Protein AF-A0A2C1YRJ6-F1 (afdb_monomer)

Secondary structure (DSSP, 8-state):
--HHHHHHHHHHT--S-EEEGGGTEEEETTEEEEE----HHHHHHHHHHHHHTT---EEEETTEEEE-HHHHTTTTTTTT-GGGEEEGGGS---

Structure (mmCIF, N/CA/C/O backbone):
data_AF-A0A2C1YRJ6-F1
#
_entry.id   AF-A0A2C1YRJ6-F1
#
loop_
_atom_site.group_PDB
_atom_site.id
_atom_site.type_symbol
_atom_site.label_atom_id
_atom_site.label_alt_id
_atom_site.label_comp_id
_atom_site.label_asym_id
_atom_site.label_entity_id
_atom_site.label_seq_id
_atom_site.pdbx_PDB_ins_code
_atom_site.Cartn_x
_atom_site.Cartn_y
_atom_site.Cartn_z
_atom_site.occupancy
_atom_site.B_iso_or_equiv
_atom_site.auth_seq_id
_atom_site.auth_comp_id
_atom_site.auth_asym_id
_atom_site.auth_atom_id
_atom_site.pdbx_PDB_model_num
ATOM 1 N N . MET A 1 1 ? -0.072 4.990 4.929 1.00 66.12 1 MET A N 1
ATOM 2 C CA . MET A 1 1 ? -0.873 6.168 4.530 1.00 66.12 1 MET A CA 1
ATOM 3 C C . MET A 1 1 ? -2.304 6.148 5.113 1.00 66.12 1 MET A C 1
ATOM 5 O O . MET A 1 1 ? -3.233 6.515 4.404 1.00 66.12 1 ME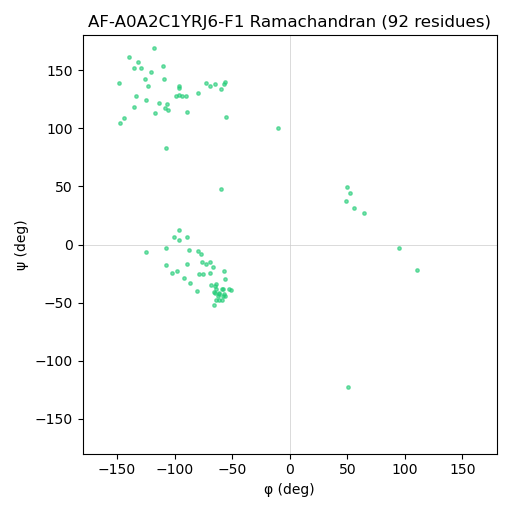T A O 1
ATOM 9 N N . PRO A 1 2 ? -2.540 5.843 6.408 1.00 66.38 2 PRO A N 1
ATOM 10 C CA . PRO A 1 2 ? -3.709 6.379 7.122 1.00 66.38 2 PRO A CA 1
ATOM 11 C C . PRO A 1 2 ? -3.499 7.835 7.573 1.00 66.38 2 PRO A C 1
ATOM 13 O O . PRO A 1 2 ? -4.463 8.586 7.672 1.00 66.38 2 PRO A O 1
ATOM 16 N N . LYS A 1 3 ? -2.247 8.286 7.766 1.00 71.44 3 LYS A N 1
ATOM 17 C CA . LYS A 1 3 ? -1.921 9.628 8.301 1.00 71.44 3 LYS A CA 1
ATOM 18 C C . LYS A 1 3 ? -2.617 10.795 7.595 1.00 71.44 3 LYS A C 1
ATOM 20 O O . LYS A 1 3 ? -3.063 11.719 8.265 1.00 71.44 3 LYS A O 1
ATOM 25 N N . GLY A 1 4 ? -2.742 10.739 6.267 1.00 76.31 4 GLY A N 1
ATOM 26 C CA . GLY A 1 4 ? -3.424 11.781 5.495 1.00 76.31 4 GLY A CA 1
ATOM 27 C C . GLY A 1 4 ? -4.938 11.838 5.720 1.00 76.31 4 GLY A C 1
ATOM 28 O O . GLY A 1 4 ? -5.524 12.891 5.535 1.00 76.31 4 GLY A O 1
ATOM 29 N N . MET A 1 5 ? -5.574 10.740 6.137 1.00 84.25 5 MET A N 1
ATOM 30 C CA . MET A 1 5 ? -7.025 10.664 6.360 1.00 84.25 5 MET A CA 1
ATOM 31 C C . MET A 1 5 ? -7.415 10.850 7.831 1.00 84.25 5 MET A C 1
ATOM 33 O O . MET A 1 5 ? -8.532 11.276 8.111 1.00 84.25 5 MET A O 1
ATOM 37 N N . LEU A 1 6 ? -6.496 10.596 8.772 1.00 86.38 6 LEU A N 1
ATOM 38 C CA . LEU A 1 6 ? -6.756 10.747 10.210 1.00 86.38 6 LEU A CA 1
ATOM 39 C C . LEU A 1 6 ? -7.169 12.175 10.591 1.00 86.38 6 LEU A C 1
ATOM 41 O O . LEU A 1 6 ? -8.056 12.354 11.422 1.00 86.38 6 LEU A O 1
ATOM 45 N N . PHE A 1 7 ? -6.559 13.197 9.9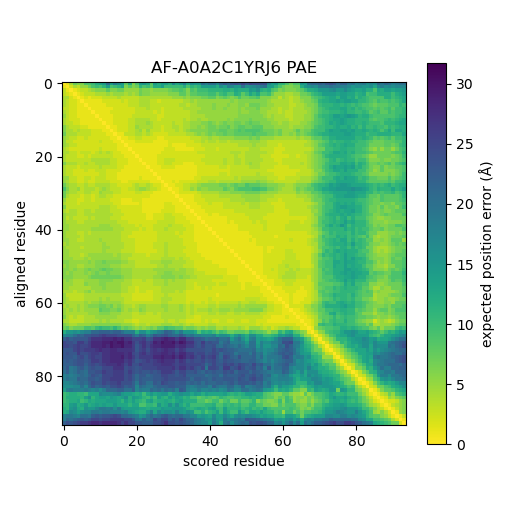75 1.00 87.56 7 PHE A N 1
ATOM 46 C CA . PHE A 1 7 ? -6.959 14.579 10.248 1.00 87.56 7 PHE A CA 1
ATOM 47 C C . PHE A 1 7 ? -8.392 14.846 9.762 1.00 87.56 7 PHE A C 1
ATOM 49 O O . PHE A 1 7 ? -9.162 15.463 10.486 1.00 87.56 7 PHE A O 1
ATOM 56 N N . LEU A 1 8 ? -8.778 14.324 8.589 1.00 88.62 8 LEU A N 1
ATOM 57 C CA . LEU A 1 8 ? -10.129 14.493 8.048 1.00 88.62 8 LEU A CA 1
ATOM 58 C C . LEU A 1 8 ? -11.182 13.806 8.916 1.00 88.62 8 LEU A C 1
ATOM 60 O O . LEU A 1 8 ? -12.222 14.400 9.166 1.00 88.62 8 LEU A O 1
ATOM 64 N N . GLN A 1 9 ? -10.922 12.593 9.413 1.00 89.94 9 GLN A N 1
ATOM 65 C CA . GLN A 1 9 ? -11.834 11.934 10.356 1.00 89.94 9 GLN A CA 1
ATOM 66 C C . GLN A 1 9 ? -12.091 12.780 11.598 1.00 89.94 9 GLN A C 1
ATOM 68 O O . GLN A 1 9 ? -13.239 12.924 12.019 1.00 89.94 9 GLN A O 1
ATOM 73 N N . LYS A 1 10 ? -11.025 13.367 12.152 1.00 90.38 10 LYS A N 1
ATOM 74 C CA . LYS A 1 10 ? -11.116 14.244 13.315 1.00 90.38 10 LYS A CA 1
ATOM 75 C C . LYS A 1 10 ? -11.921 15.508 13.009 1.00 90.38 10 LYS A C 1
ATOM 77 O O . LYS A 1 10 ? -12.818 15.837 13.776 1.00 90.38 10 LYS A O 1
ATOM 82 N N . GLU A 1 11 ? -11.632 16.186 11.898 1.00 94.75 11 GLU A N 1
ATOM 83 C CA . GLU A 1 11 ? -12.340 17.411 11.485 1.00 94.75 11 GLU A CA 1
ATOM 84 C C . GLU A 1 11 ? -13.821 17.155 11.170 1.00 94.75 11 GLU A C 1
ATOM 86 O O . GLU A 1 11 ? -14.675 17.995 11.443 1.00 94.75 11 GLU A O 1
ATOM 91 N N . LEU A 1 12 ? -14.145 15.979 10.628 1.00 94.31 12 LEU A N 1
ATOM 92 C CA . LEU A 1 12 ? -15.515 15.586 10.291 1.00 94.31 12 LEU A CA 1
ATOM 93 C C . LEU A 1 12 ? -16.265 14.919 11.455 1.00 94.31 12 LEU A C 1
ATOM 95 O O . LEU A 1 12 ? -17.452 14.633 11.315 1.00 94.31 12 LEU A O 1
ATOM 99 N N . ASN A 1 13 ? -15.598 14.670 12.588 1.00 94.19 13 ASN A N 1
ATOM 100 C CA . ASN A 1 13 ? -16.131 13.922 13.731 1.00 94.19 13 ASN A CA 1
ATOM 101 C C . ASN A 1 13 ? -16.708 12.545 13.329 1.00 94.19 13 ASN A C 1
ATOM 103 O O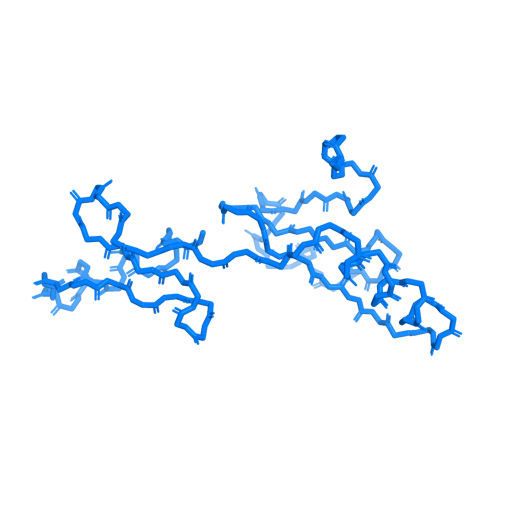 . ASN A 1 13 ? -17.801 12.160 13.750 1.00 94.19 13 ASN A O 1
ATOM 107 N N . ILE A 1 14 ? -15.978 11.819 12.475 1.00 92.44 14 ILE A N 1
ATOM 108 C CA . ILE A 1 14 ? -16.343 10.480 11.995 1.00 92.44 14 ILE A CA 1
ATOM 109 C C . ILE A 1 14 ? -15.413 9.450 12.634 1.00 92.44 14 ILE A C 1
ATOM 111 O O . ILE A 1 14 ? -14.216 9.441 12.360 1.00 92.44 14 ILE A O 1
ATOM 115 N N . ASP A 1 15 ? -15.996 8.545 13.416 1.00 91.00 15 ASP A N 1
ATOM 116 C CA . ASP A 1 15 ? -15.323 7.384 14.005 1.00 91.00 15 ASP A CA 1
ATOM 117 C C . ASP A 1 15 ? -15.781 6.107 13.280 1.00 91.00 15 ASP A C 1
ATOM 119 O O . ASP A 1 15 ? -16.766 5.466 13.651 1.00 91.00 15 ASP A O 1
ATOM 123 N N . GLN A 1 16 ? -15.150 5.820 12.140 1.00 93.62 16 GLN A N 1
ATOM 124 C CA . GLN A 1 16 ? -15.448 4.670 11.276 1.00 93.62 16 GLN A CA 1
ATOM 125 C C . GLN A 1 16 ? -14.145 4.064 10.739 1.00 93.62 16 GLN A C 1
ATOM 127 O O . GLN A 1 16 ? -13.124 4.750 10.707 1.00 93.62 16 GLN A O 1
ATOM 132 N N . PRO A 1 17 ? -14.141 2.816 10.246 1.00 93.94 17 PRO A N 1
ATOM 133 C CA . PRO A 1 17 ? -12.968 2.269 9.576 1.00 93.94 17 PRO A CA 1
ATOM 134 C C . PRO A 1 17 ? -12.531 3.120 8.372 1.00 93.9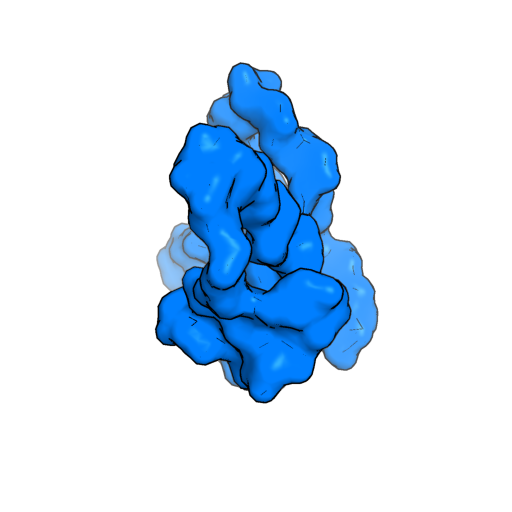4 17 PRO A C 1
ATOM 136 O O . PRO A 1 17 ? -13.352 3.568 7.569 1.00 93.94 17 PRO A O 1
ATOM 139 N N . ILE A 1 18 ? -11.221 3.316 8.222 1.00 92.31 18 ILE A N 1
ATOM 140 C CA . ILE A 1 18 ? -10.611 3.984 7.070 1.00 92.31 18 ILE A CA 1
ATOM 141 C C . ILE A 1 18 ? -10.282 2.936 6.014 1.00 92.31 18 ILE A C 1
ATOM 143 O O . ILE A 1 18 ? -9.568 1.970 6.289 1.00 92.31 18 ILE A O 1
ATOM 147 N N . ILE A 1 19 ? -10.748 3.171 4.789 1.00 92.56 19 ILE A N 1
ATOM 148 C CA . ILE A 1 19 ? -10.435 2.354 3.617 1.00 92.56 19 ILE A CA 1
ATOM 149 C C . ILE A 1 19 ? -9.449 3.132 2.735 1.00 92.56 19 ILE A C 1
ATOM 151 O O . ILE A 1 19 ? -9.785 4.184 2.193 1.00 92.56 19 ILE A O 1
ATOM 155 N N . CYS A 1 20 ? -8.231 2.611 2.582 1.00 88.75 20 CYS A N 1
ATOM 156 C CA . CYS A 1 20 ? -7.141 3.202 1.800 1.00 88.75 20 CYS A CA 1
ATOM 157 C C . CYS A 1 20 ? -6.717 2.297 0.629 1.00 88.75 20 CYS A C 1
ATOM 159 O O . CYS A 1 20 ? -7.102 1.130 0.546 1.00 88.75 20 CYS A O 1
ATOM 161 N N . TYR A 1 21 ? -5.890 2.848 -0.272 1.00 90.12 21 TYR A N 1
ATOM 162 C CA . TYR A 1 21 ? -5.282 2.139 -1.412 1.00 90.12 21 TYR A CA 1
ATOM 163 C C . TYR A 1 21 ? -6.292 1.339 -2.241 1.00 90.12 21 TYR A C 1
ATOM 165 O O . TYR A 1 21 ? -6.109 0.150 -2.495 1.00 90.12 21 TYR A O 1
ATOM 173 N N . SER A 1 22 ? -7.399 1.984 -2.612 1.00 91.12 22 SER A N 1
ATOM 174 C CA . SER A 1 22 ? -8.474 1.351 -3.387 1.00 91.12 22 SER A CA 1
ATOM 175 C C . SER A 1 22 ? -9.045 0.078 -2.738 1.00 91.12 22 SER A C 1
ATOM 177 O O . SER A 1 22 ? -9.472 -0.835 -3.437 1.00 91.12 22 SER A O 1
ATOM 179 N N . GLY A 1 23 ? -9.050 0.007 -1.403 1.00 93.38 23 GLY A N 1
ATOM 180 C CA . GLY A 1 23 ? -9.573 -1.133 -0.647 1.00 93.38 23 GLY A CA 1
ATOM 181 C C . GLY A 1 23 ? -8.526 -2.164 -0.234 1.00 93.38 23 GLY A C 1
ATOM 182 O O . GLY A 1 23 ? -8.860 -3.094 0.492 1.00 93.38 23 GLY A O 1
ATOM 183 N N . ALA A 1 24 ? -7.263 -2.001 -0.633 1.00 93.50 24 ALA A N 1
ATOM 184 C CA . ALA A 1 24 ? -6.197 -2.923 -0.248 1.00 93.50 24 ALA A CA 1
ATOM 185 C C . ALA A 1 24 ? -5.783 -2.788 1.230 1.00 93.50 24 ALA A C 1
ATOM 187 O O . ALA A 1 24 ? -5.167 -3.699 1.774 1.00 93.50 24 ALA A O 1
ATOM 188 N N . TYR A 1 25 ? -6.132 -1.687 1.901 1.00 92.81 25 TYR A N 1
ATOM 189 C CA . TYR A 1 25 ? -5.852 -1.495 3.324 1.00 92.81 25 TYR A CA 1
ATOM 190 C C . TYR A 1 25 ? -7.077 -0.966 4.061 1.00 92.81 25 TYR A C 1
ATOM 192 O O . TYR A 1 25 ? -7.647 0.052 3.665 1.00 92.81 25 TYR A O 1
ATOM 200 N N . ILE A 1 26 ? -7.459 -1.642 5.144 1.00 94.44 26 ILE A N 1
ATOM 201 C CA . ILE A 1 26 ? -8.551 -1.232 6.029 1.00 94.44 26 ILE A CA 1
ATOM 202 C C . ILE A 1 26 ? -8.007 -1.138 7.450 1.00 94.44 26 ILE A C 1
ATOM 204 O O . ILE A 1 26 ? -7.465 -2.108 7.985 1.00 94.44 26 ILE A O 1
ATOM 208 N N . TRP A 1 27 ? -8.177 0.029 8.061 1.00 92.94 27 TRP A N 1
ATOM 209 C CA . TRP A 1 27 ? -7.695 0.345 9.403 1.00 92.94 27 TRP A CA 1
ATOM 210 C C . TRP A 1 27 ? -8.834 0.856 10.280 1.00 92.94 27 TRP A C 1
ATOM 212 O O . TRP A 1 27 ? -9.693 1.596 9.804 1.00 92.94 27 TRP A O 1
ATOM 222 N N . ASN A 1 28 ? -8.836 0.493 11.558 1.00 93.00 28 ASN A N 1
ATOM 223 C CA . ASN A 1 28 ? -9.827 0.945 12.524 1.00 93.00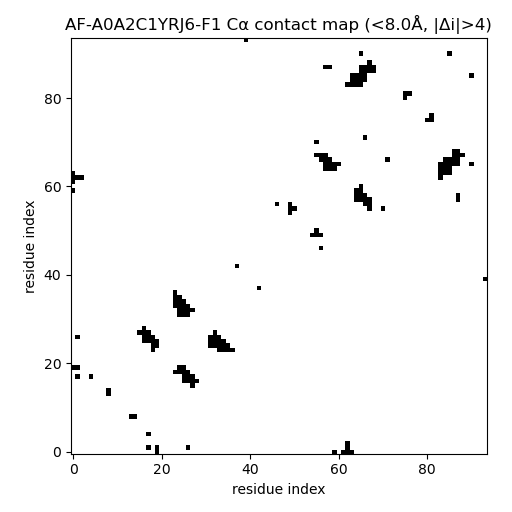 28 ASN A CA 1
ATOM 224 C C . ASN A 1 28 ? -9.181 1.159 13.900 1.00 93.00 28 ASN A C 1
ATOM 226 O O . ASN A 1 28 ? -8.815 0.192 14.558 1.00 93.00 28 ASN A O 1
ATOM 230 N N . ASN A 1 29 ? -9.038 2.414 14.331 1.00 88.31 29 ASN A N 1
ATOM 231 C CA . ASN A 1 29 ? -8.638 2.800 15.695 1.00 88.31 29 ASN A CA 1
ATOM 232 C C . ASN A 1 29 ? -7.397 2.092 16.273 1.00 88.31 29 ASN A C 1
ATOM 234 O O . ASN A 1 29 ? -7.312 1.823 17.466 1.00 88.31 29 ASN A O 1
ATOM 238 N N . GLY A 1 30 ? -6.396 1.845 15.432 1.00 87.12 30 GLY A N 1
ATOM 239 C CA . GLY A 1 30 ? -5.127 1.211 15.798 1.00 87.12 30 GLY A CA 1
ATOM 240 C C . GLY A 1 30 ? -4.978 -0.185 15.206 1.00 87.12 30 GLY A C 1
ATOM 241 O O . GLY A 1 30 ? -3.853 -0.620 14.965 1.00 87.12 30 GLY A O 1
ATOM 242 N N . ASP A 1 31 ? -6.093 -0.820 14.856 1.00 91.62 31 ASP A N 1
ATOM 243 C CA . ASP A 1 31 ? -6.120 -2.180 14.347 1.00 91.62 31 ASP A CA 1
ATOM 244 C C . ASP A 1 31 ? -6.151 -2.210 12.820 1.00 91.62 31 ASP A C 1
ATOM 246 O O . ASP A 1 31 ? -6.885 -1.476 12.155 1.00 91.62 31 ASP A O 1
ATOM 250 N N . THR A 1 32 ? -5.348 -3.100 12.242 1.00 93.25 32 THR A N 1
ATOM 251 C CA . THR A 1 32 ? -5.404 -3.398 10.809 1.00 93.25 32 THR A CA 1
ATOM 252 C C . THR A 1 32 ? -6.412 -4.518 10.582 1.00 93.25 32 THR A C 1
ATOM 254 O O . THR A 1 32 ? -6.184 -5.648 11.006 1.00 93.25 32 THR A O 1
ATOM 257 N N . LEU A 1 33 ? -7.515 -4.207 9.900 1.00 96.00 33 LEU A N 1
ATOM 258 C CA . LEU A 1 33 ? -8.570 -5.170 9.570 1.00 96.00 33 LEU A CA 1
ATOM 259 C C . LEU A 1 33 ? -8.274 -5.925 8.267 1.00 96.00 33 LEU A C 1
ATOM 261 O O . LEU A 1 33 ? -8.627 -7.094 8.135 1.00 96.00 33 LEU A O 1
ATOM 265 N N . LEU A 1 34 ? -7.623 -5.267 7.303 1.00 96.25 34 LEU A N 1
ATOM 266 C CA . LEU A 1 34 ? -7.202 -5.856 6.030 1.00 96.25 34 LEU A CA 1
ATOM 267 C C . LEU A 1 34 ? -5.911 -5.192 5.553 1.00 96.25 34 LEU A C 1
ATOM 269 O O . LEU A 1 34 ? -5.779 -3.971 5.629 1.00 96.25 34 LEU A O 1
ATOM 273 N N . ASN A 1 35 ? -4.987 -5.989 5.019 1.00 93.81 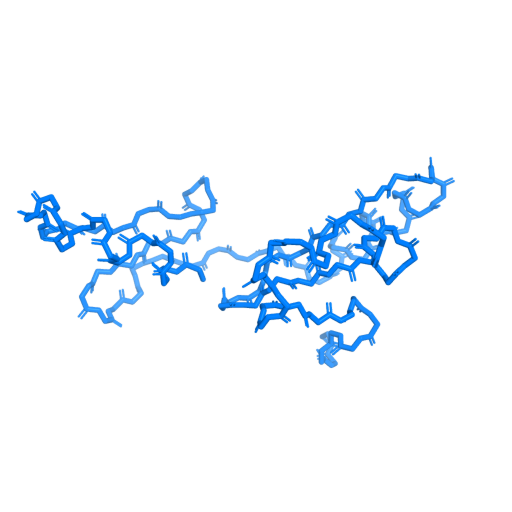35 ASN A N 1
ATOM 274 C CA . ASN A 1 35 ? -3.789 -5.495 4.351 1.00 93.81 35 ASN A CA 1
ATOM 275 C C . ASN A 1 35 ? -3.384 -6.438 3.213 1.00 93.81 35 ASN A C 1
ATOM 277 O O . ASN A 1 35 ? -2.853 -7.522 3.451 1.00 93.81 35 ASN A O 1
ATOM 281 N N . ILE A 1 36 ? -3.658 -6.024 1.981 1.00 94.94 36 ILE A N 1
ATOM 282 C CA . ILE A 1 36 ? -3.296 -6.722 0.752 1.00 94.94 36 ILE A CA 1
ATOM 283 C C . ILE A 1 36 ? -2.152 -5.947 0.111 1.00 94.94 36 ILE A C 1
ATOM 285 O O . ILE A 1 36 ? -2.288 -4.772 -0.224 1.00 94.94 36 ILE A O 1
ATOM 289 N N . THR A 1 37 ? -1.020 -6.614 -0.080 1.00 93.00 37 THR A N 1
ATOM 290 C CA . THR A 1 37 ? 0.161 -6.024 -0.710 1.00 93.00 37 THR A CA 1
ATOM 291 C C . THR A 1 37 ? 0.390 -6.627 -2.089 1.00 93.00 37 THR A C 1
ATOM 293 O O . THR A 1 37 ? -0.013 -7.754 -2.376 1.00 93.00 37 THR A O 1
ATOM 296 N N . ILE A 1 38 ? 1.044 -5.861 -2.963 1.00 92.88 38 ILE A N 1
ATOM 297 C CA . ILE A 1 38 ? 1.505 -6.371 -4.254 1.00 92.88 38 ILE A CA 1
ATOM 298 C C . ILE A 1 38 ? 2.806 -7.147 -4.007 1.00 92.88 38 ILE A C 1
ATOM 300 O O . ILE A 1 38 ? 3.713 -6.599 -3.367 1.00 92.88 38 ILE A O 1
ATOM 304 N N . PRO A 1 39 ? 2.942 -8.388 -4.509 1.00 91.50 39 PRO A N 1
ATOM 305 C CA . PRO A 1 39 ? 4.187 -9.130 -4.407 1.00 91.50 39 PRO A CA 1
ATOM 306 C C . PRO A 1 39 ? 5.359 -8.361 -5.012 1.00 91.50 39 PRO A C 1
ATOM 308 O O . PRO A 1 39 ? 5.271 -7.774 -6.090 1.00 91.50 39 PRO A O 1
ATOM 311 N N . VAL A 1 40 ? 6.506 -8.431 -4.346 1.00 86.19 40 VAL A N 1
ATOM 312 C CA . VAL A 1 40 ? 7.758 -7.806 -4.795 1.00 86.19 40 VAL A CA 1
ATOM 313 C C . VAL A 1 40 ? 8.131 -8.204 -6.226 1.00 86.19 40 VAL A C 1
ATOM 315 O O . VAL A 1 40 ? 8.642 -7.381 -6.985 1.00 86.19 40 VAL A O 1
ATOM 318 N N . SER A 1 41 ? 7.891 -9.462 -6.606 1.00 90.38 41 SER A N 1
AT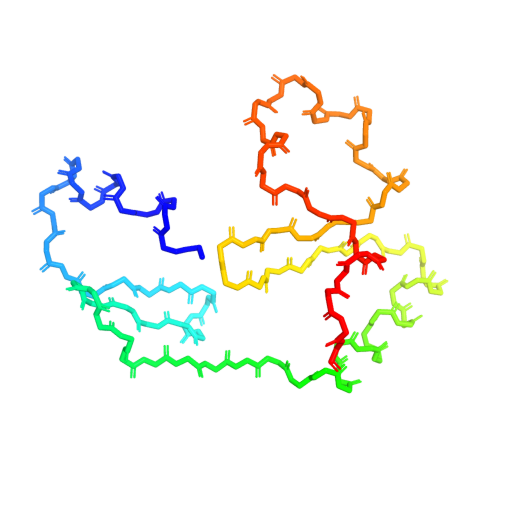OM 319 C CA . SER A 1 41 ? 8.128 -9.960 -7.965 1.00 90.38 41 SER A CA 1
ATOM 320 C C . SER A 1 41 ? 7.343 -9.180 -9.013 1.00 90.38 41 SER A C 1
ATOM 322 O O . SER A 1 41 ? 7.862 -8.908 -10.094 1.00 90.38 41 SER A O 1
ATOM 324 N N . ASP A 1 42 ? 6.112 -8.809 -8.688 1.00 94.62 42 ASP A N 1
ATOM 325 C CA . ASP A 1 42 ? 5.189 -8.161 -9.610 1.00 94.62 42 ASP A CA 1
ATOM 326 C C . ASP A 1 42 ? 5.525 -6.675 -9.694 1.00 94.62 42 ASP A C 1
ATOM 328 O O . ASP A 1 42 ? 5.614 -6.123 -10.789 1.00 94.62 42 ASP A O 1
ATOM 332 N N . VAL A 1 43 ? 5.862 -6.052 -8.557 1.00 91.69 43 VAL A N 1
ATOM 333 C CA . VAL A 1 43 ? 6.393 -4.680 -8.531 1.00 91.69 43 VAL A CA 1
ATOM 334 C C . VAL A 1 43 ? 7.659 -4.566 -9.385 1.00 91.69 43 VAL A C 1
ATOM 336 O O . VAL A 1 43 ? 7.786 -3.620 -10.158 1.00 91.69 43 VAL A O 1
ATOM 339 N N . LYS A 1 44 ? 8.580 -5.539 -9.308 1.00 87.69 44 LYS A N 1
ATOM 340 C CA . LYS A 1 44 ? 9.800 -5.560 -10.137 1.00 87.69 44 LYS A CA 1
ATOM 341 C C . LYS A 1 44 ? 9.487 -5.661 -11.626 1.00 87.69 44 LYS A C 1
ATOM 343 O O . LYS A 1 44 ? 10.082 -4.932 -12.414 1.00 87.69 44 LYS A O 1
ATOM 348 N N . GLN A 1 45 ? 8.556 -6.534 -12.004 1.00 94.38 45 GLN A N 1
ATOM 349 C CA . GLN A 1 45 ? 8.131 -6.678 -13.397 1.00 94.38 45 GLN A CA 1
ATOM 350 C C . GLN A 1 45 ? 7.520 -5.380 -13.929 1.00 94.38 45 GLN A C 1
ATOM 352 O O . GLN A 1 45 ? 7.936 -4.897 -14.983 1.00 94.38 45 GLN A O 1
ATOM 357 N N . VAL A 1 46 ? 6.602 -4.770 -13.173 1.00 93.88 46 VAL A N 1
ATOM 358 C CA . VAL A 1 46 ? 6.007 -3.474 -13.526 1.00 93.88 46 VAL A CA 1
ATOM 359 C C . VAL A 1 46 ? 7.090 -2.404 -13.650 1.00 93.88 46 VAL A C 1
ATOM 361 O O . VAL A 1 46 ? 7.129 -1.711 -14.663 1.00 93.88 46 VAL A O 1
ATOM 364 N N . TYR A 1 47 ? 8.008 -2.313 -12.682 1.00 89.75 47 TYR A N 1
ATOM 365 C CA . TYR A 1 47 ? 9.109 -1.347 -12.699 1.00 89.75 47 TYR A CA 1
ATOM 366 C C . TYR A 1 47 ? 9.992 -1.489 -13.948 1.00 89.75 47 TYR A C 1
ATOM 368 O O . TYR A 1 47 ? 10.316 -0.497 -14.598 1.00 89.75 47 TYR A O 1
ATOM 376 N N . SER A 1 48 ? 10.355 -2.716 -14.333 1.00 90.62 48 SER A N 1
ATOM 377 C CA . SER A 1 48 ? 11.131 -2.955 -15.555 1.00 90.62 48 SER A CA 1
ATOM 378 C C . SER A 1 48 ? 10.396 -2.490 -16.814 1.00 90.62 48 SER A C 1
ATOM 380 O O . SER A 1 48 ? 11.016 -1.876 -17.680 1.00 90.62 48 SER A O 1
ATOM 382 N N . ILE A 1 49 ? 9.086 -2.738 -16.906 1.00 94.88 49 ILE A N 1
ATOM 383 C CA . ILE A 1 49 ? 8.265 -2.326 -18.053 1.00 94.88 49 ILE A CA 1
ATOM 384 C C . ILE A 1 49 ? 8.186 -0.800 -18.139 1.00 94.88 49 ILE A C 1
ATOM 386 O O . ILE A 1 49 ? 8.496 -0.228 -19.183 1.00 94.88 49 ILE A O 1
ATOM 390 N N . VAL A 1 50 ? 7.811 -0.126 -17.049 1.00 92.38 50 VAL A N 1
ATOM 391 C CA . VAL A 1 50 ? 7.633 1.338 -17.057 1.00 92.38 50 VAL A CA 1
ATOM 392 C C . VAL A 1 50 ? 8.952 2.066 -17.302 1.00 92.38 50 VAL A C 1
ATOM 394 O O . VAL A 1 50 ? 8.970 3.036 -18.056 1.00 92.38 50 VAL A O 1
ATOM 397 N N . LYS A 1 51 ? 10.071 1.539 -16.787 1.00 87.31 51 LYS A N 1
ATOM 398 C CA . LYS A 1 51 ? 11.411 2.080 -17.044 1.00 87.31 51 LYS A CA 1
ATOM 399 C C . LYS A 1 51 ? 11.786 2.030 -18.524 1.00 87.31 51 LYS A C 1
ATOM 401 O O . LYS A 1 51 ? 12.321 3.003 -19.043 1.00 87.31 51 LYS A O 1
ATOM 406 N N . ILE A 1 52 ? 11.491 0.924 -19.214 1.00 92.88 52 ILE A N 1
ATOM 407 C CA . ILE A 1 52 ? 11.724 0.797 -20.665 1.00 92.88 52 ILE A CA 1
ATOM 408 C C . ILE A 1 52 ? 10.864 1.797 -21.445 1.00 92.88 52 ILE A C 1
ATOM 410 O O . ILE A 1 52 ? 11.320 2.368 -22.432 1.00 92.88 52 ILE A O 1
ATOM 414 N N . LEU A 1 53 ? 9.630 2.021 -20.996 1.00 94.31 53 LEU A N 1
ATOM 415 C CA . LEU A 1 53 ? 8.688 2.940 -21.634 1.00 94.31 53 LEU A CA 1
ATOM 416 C C . LEU A 1 53 ? 8.939 4.418 -21.291 1.00 94.31 53 LEU A C 1
ATOM 418 O O . LEU A 1 53 ? 8.255 5.281 -21.835 1.00 94.31 53 LEU A O 1
ATOM 422 N N . GLY A 1 54 ? 9.884 4.722 -20.394 1.00 88.31 54 GLY A N 1
ATOM 423 C CA . GLY A 1 54 ? 10.113 6.082 -19.902 1.00 88.31 54 GLY A CA 1
ATOM 424 C C . GLY A 1 54 ? 8.931 6.645 -19.103 1.00 88.31 54 GLY A C 1
ATOM 425 O O . GLY A 1 54 ? 8.724 7.855 -19.085 1.00 88.31 54 GLY A O 1
ATOM 426 N N . ILE A 1 55 ? 8.129 5.778 -18.480 1.00 88.19 55 ILE A N 1
ATOM 427 C CA . ILE A 1 55 ? 6.972 6.158 -17.665 1.00 88.19 55 ILE A CA 1
ATOM 428 C C . ILE A 1 55 ? 7.406 6.259 -16.206 1.00 88.19 55 ILE A C 1
ATOM 430 O O . ILE A 1 55 ? 7.940 5.303 -15.646 1.00 88.19 55 ILE A O 1
ATOM 434 N N . HIS A 1 56 ? 7.106 7.394 -15.575 1.00 84.88 56 HIS A N 1
ATOM 435 C CA . HIS A 1 56 ? 7.378 7.586 -14.156 1.00 84.88 56 HIS A CA 1
ATOM 436 C C . HIS A 1 56 ? 6.435 6.788 -13.268 1.00 84.88 56 HIS A C 1
ATOM 438 O O . HIS A 1 56 ? 5.222 6.748 -13.487 1.00 84.88 56 HIS A O 1
ATOM 444 N N . ILE A 1 57 ? 6.998 6.206 -12.213 1.00 86.88 57 ILE A N 1
ATOM 445 C CA . ILE A 1 57 ? 6.254 5.451 -11.210 1.00 86.88 57 ILE A CA 1
ATOM 446 C C . ILE A 1 57 ? 6.593 5.927 -9.801 1.00 86.88 57 ILE A C 1
ATOM 448 O O . ILE A 1 57 ? 7.683 6.419 -9.508 1.00 86.88 57 ILE A O 1
ATOM 452 N N . SER A 1 58 ? 5.628 5.760 -8.905 1.00 88.00 58 SER A N 1
ATOM 453 C CA . SER A 1 58 ? 5.829 5.917 -7.474 1.00 88.00 58 SER A CA 1
ATOM 454 C C . SER A 1 58 ? 5.166 4.762 -6.731 1.00 88.00 58 SER A C 1
ATOM 456 O O . SER A 1 58 ? 4.210 4.170 -7.233 1.00 88.00 58 SER A O 1
ATOM 458 N N . LEU A 1 59 ? 5.690 4.415 -5.559 1.00 87.44 59 LEU A N 1
ATOM 459 C CA . LEU A 1 59 ? 5.221 3.289 -4.755 1.00 87.44 59 LEU A CA 1
ATOM 460 C C . LEU A 1 59 ? 4.813 3.771 -3.370 1.00 87.44 59 LEU A C 1
ATOM 462 O O . LEU A 1 59 ? 5.538 4.526 -2.728 1.00 87.44 59 LEU A O 1
ATOM 466 N N . TYR A 1 60 ? 3.683 3.283 -2.878 1.00 86.56 60 TYR A N 1
ATOM 467 C CA . TYR A 1 60 ? 3.322 3.430 -1.475 1.00 86.56 60 TYR A CA 1
ATOM 468 C C . TYR A 1 60 ? 3.724 2.173 -0.713 1.00 86.56 60 TYR A C 1
ATOM 470 O O . TYR A 1 60 ? 3.360 1.066 -1.108 1.00 86.56 60 TYR A O 1
ATOM 478 N N . LYS A 1 61 ? 4.444 2.343 0.395 1.00 84.25 61 LYS A N 1
ATOM 479 C CA . LYS A 1 61 ? 4.729 1.275 1.355 1.00 84.25 61 LYS A CA 1
ATOM 480 C C . LYS A 1 61 ? 4.513 1.825 2.753 1.00 84.25 61 LYS A C 1
ATOM 482 O O . LYS A 1 61 ? 5.207 2.748 3.164 1.00 84.25 61 LYS A O 1
ATOM 487 N N . ASP A 1 62 ? 3.574 1.237 3.485 1.00 80.31 62 ASP A N 1
ATOM 488 C CA . ASP A 1 62 ? 3.196 1.700 4.819 1.00 80.31 62 ASP A CA 1
ATOM 489 C C . ASP A 1 62 ? 2.897 3.212 4.799 1.00 80.31 62 ASP A C 1
ATOM 491 O O . ASP A 1 62 ? 2.060 3.678 4.030 1.00 80.31 62 ASP A O 1
ATOM 495 N N . ASP A 1 63 ? 3.585 4.014 5.606 1.00 77.75 63 ASP A N 1
ATOM 496 C CA . ASP A 1 63 ? 3.457 5.476 5.629 1.00 77.75 63 ASP A CA 1
ATOM 497 C C . ASP A 1 63 ? 4.393 6.220 4.676 1.00 77.75 63 ASP A C 1
ATOM 499 O O . ASP A 1 63 ? 4.442 7.448 4.701 1.00 77.75 63 ASP A O 1
ATOM 503 N N . GLU A 1 64 ? 5.118 5.495 3.836 1.00 81.19 64 GLU A N 1
ATOM 504 C CA . GLU A 1 64 ? 6.181 6.035 3.003 1.00 81.19 64 GLU A CA 1
ATOM 505 C C . GLU A 1 64 ? 5.769 6.048 1.533 1.00 81.19 64 GLU A C 1
ATOM 507 O O . GLU A 1 64 ? 5.099 5.139 1.028 1.00 81.19 64 GLU A O 1
ATOM 512 N N . TRP A 1 65 ? 6.179 7.107 0.839 1.00 81.88 65 TRP A N 1
ATOM 513 C CA . TRP A 1 65 ? 5.943 7.283 -0.583 1.00 81.88 65 TRP A CA 1
ATOM 514 C C . TRP A 1 65 ? 7.284 7.327 -1.312 1.00 81.88 65 TRP A C 1
ATOM 516 O O . TRP A 1 65 ? 8.091 8.235 -1.137 1.00 81.88 65 TRP A O 1
ATOM 526 N N . TYR A 1 66 ? 7.547 6.317 -2.125 1.00 82.44 66 TYR A N 1
ATOM 527 C C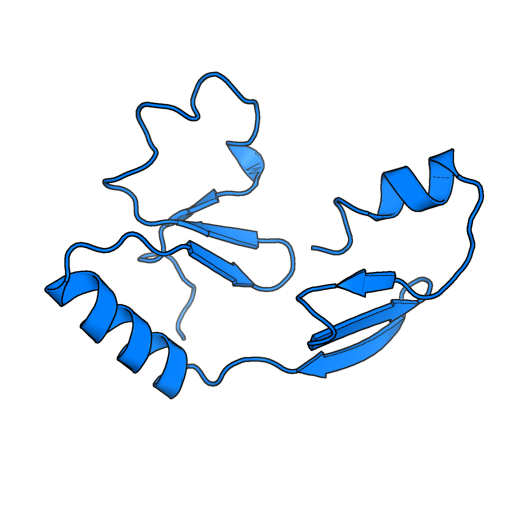A . TYR A 1 66 ? 8.784 6.178 -2.874 1.00 82.44 66 TYR A CA 1
ATOM 528 C C . TYR A 1 66 ? 8.606 6.711 -4.285 1.00 82.44 66 TYR A C 1
ATOM 530 O O . TYR A 1 66 ? 7.623 6.389 -4.949 1.00 82.44 66 TYR A O 1
ATOM 538 N N . VAL A 1 67 ? 9.563 7.498 -4.758 1.00 82.06 67 VAL A N 1
ATOM 539 C CA . VAL A 1 67 ? 9.532 8.105 -6.094 1.00 82.06 67 VAL A CA 1
ATOM 540 C C . VAL A 1 67 ? 10.863 7.897 -6.809 1.00 82.06 67 VAL A C 1
ATOM 542 O O . VAL A 1 67 ? 11.900 7.693 -6.170 1.00 82.06 67 VAL A O 1
ATOM 545 N N . GLU A 1 68 ? 10.842 7.953 -8.136 1.00 76.12 68 GLU A N 1
ATOM 546 C CA . GLU A 1 68 ? 12.063 8.025 -8.941 1.00 76.12 68 GLU A CA 1
ATOM 547 C C . GLU A 1 68 ? 12.752 9.386 -8.742 1.00 76.12 68 GLU A C 1
ATOM 549 O O . GLU A 1 68 ? 12.099 10.430 -8.699 1.00 76.12 68 GLU A O 1
ATOM 554 N N . VAL A 1 69 ? 14.079 9.374 -8.585 1.00 66.12 69 VAL A N 1
ATOM 555 C CA . VAL A 1 69 ? 14.870 10.574 -8.250 1.00 66.12 69 VAL A CA 1
ATOM 556 C C . VAL A 1 69 ? 14.889 11.580 -9.405 1.00 66.12 69 VAL A C 1
ATOM 558 O O . VAL A 1 69 ? 14.832 12.787 -9.172 1.00 66.12 69 VAL A O 1
ATOM 561 N N . ASP A 1 70 ? 14.897 11.089 -10.645 1.00 60.84 70 ASP A N 1
ATOM 562 C CA . ASP A 1 70 ? 15.147 11.916 -11.829 1.00 60.84 70 ASP A CA 1
ATOM 563 C C . ASP A 1 70 ? 13.958 12.792 -12.260 1.00 60.84 70 ASP A C 1
ATOM 565 O O . ASP A 1 70 ? 14.148 13.742 -13.019 1.00 60.84 70 ASP A O 1
ATOM 569 N N . SER A 1 71 ? 12.738 12.535 -11.773 1.00 52.66 71 SER A N 1
ATOM 570 C CA . SER A 1 71 ? 11.526 13.157 -12.329 1.00 52.66 71 SER A CA 1
ATOM 571 C C . SER A 1 71 ? 10.863 14.233 -11.479 1.00 52.66 71 SER A C 1
ATOM 573 O O . SER A 1 71 ? 10.087 15.019 -12.010 1.00 52.66 71 SER A O 1
ATOM 575 N N . ILE A 1 72 ? 11.160 14.323 -10.177 1.00 50.22 72 ILE A N 1
ATOM 576 C CA . ILE A 1 72 ? 10.311 15.106 -9.253 1.00 50.22 72 ILE A CA 1
ATOM 577 C C . ILE A 1 72 ? 11.070 16.190 -8.466 1.00 50.22 72 ILE A C 1
ATOM 579 O O . ILE A 1 72 ? 10.455 17.019 -7.792 1.00 50.22 72 ILE A O 1
ATOM 583 N N . LEU A 1 73 ? 12.402 16.257 -8.558 1.00 47.75 73 LEU A N 1
ATOM 584 C CA . LEU A 1 73 ? 13.184 17.233 -7.782 1.00 47.75 73 LEU A CA 1
ATOM 585 C C . LEU A 1 73 ? 12.995 18.699 -8.223 1.00 47.75 73 LEU A C 1
ATOM 587 O O . LEU A 1 73 ? 13.343 19.590 -7.456 1.00 47.75 73 LEU A O 1
ATOM 591 N N . LYS A 1 74 ? 12.423 18.972 -9.408 1.00 47.34 74 LYS A N 1
ATOM 592 C CA . LYS A 1 74 ? 12.216 20.346 -9.911 1.00 47.34 74 LYS A CA 1
ATOM 593 C C . LYS A 1 74 ? 10.864 20.984 -9.572 1.00 47.34 74 LYS A C 1
ATOM 595 O O . LYS A 1 74 ? 10.817 22.200 -9.464 1.00 47.34 74 LYS A O 1
ATOM 600 N N . GLU A 1 75 ? 9.791 20.210 -9.404 1.00 45.97 75 GLU A N 1
ATOM 601 C CA . GLU A 1 75 ? 8.433 20.761 -9.199 1.00 45.97 75 GLU A CA 1
ATOM 602 C C . GLU A 1 75 ? 7.959 20.717 -7.739 1.00 45.97 75 GLU A C 1
ATOM 604 O O . GLU A 1 75 ? 7.113 21.504 -7.331 1.00 45.97 75 GLU A O 1
ATOM 609 N N . VAL A 1 76 ? 8.501 19.815 -6.912 1.00 47.66 76 VAL A N 1
ATOM 610 C CA . VAL A 1 76 ? 7.955 19.549 -5.564 1.00 47.66 76 VAL A CA 1
ATOM 611 C C . VAL A 1 76 ? 8.735 20.252 -4.445 1.00 47.66 76 VAL A C 1
ATOM 613 O O . VAL A 1 76 ? 8.427 20.073 -3.274 1.00 47.66 76 VAL A O 1
ATOM 616 N N . SER A 1 77 ? 9.710 21.105 -4.770 1.00 46.03 77 SER A N 1
ATOM 617 C CA . SER A 1 77 ? 10.344 21.993 -3.783 1.00 46.03 77 SER A CA 1
ATOM 618 C C . SER A 1 77 ? 9.393 23.068 -3.239 1.00 46.03 77 SER A C 1
ATOM 620 O O . SER A 1 77 ? 9.658 23.619 -2.176 1.00 46.03 77 SER A O 1
ATOM 622 N N . GLU A 1 78 ? 8.290 23.360 -3.936 1.00 43.62 78 GLU A N 1
ATOM 623 C CA . GLU A 1 78 ? 7.321 24.397 -3.539 1.00 43.62 78 GLU A CA 1
ATOM 624 C C . GLU A 1 78 ? 6.199 23.883 -2.623 1.00 43.62 78 GLU A C 1
ATOM 626 O O . GLU A 1 78 ? 5.542 24.663 -1.937 1.00 43.62 78 GLU A O 1
ATOM 631 N N . ILE A 1 79 ? 5.998 22.566 -2.550 1.00 46.75 79 ILE A N 1
ATOM 632 C CA . ILE A 1 79 ? 4.985 21.940 -1.698 1.00 46.75 79 ILE A CA 1
ATOM 633 C C . ILE A 1 79 ? 5.756 21.151 -0.644 1.00 46.75 79 ILE A C 1
ATOM 635 O O . ILE A 1 79 ? 6.537 20.284 -1.011 1.00 46.75 79 ILE A O 1
ATOM 639 N N . ASN A 1 80 ? 5.561 21.431 0.649 1.00 44.84 80 ASN A N 1
ATOM 640 C CA . ASN A 1 80 ? 6.209 20.795 1.816 1.00 44.84 80 ASN A CA 1
ATOM 641 C C . ASN A 1 80 ? 5.979 19.254 1.943 1.00 44.84 80 ASN A C 1
ATOM 643 O O . ASN A 1 80 ? 5.649 18.737 3.004 1.00 44.84 80 ASN A O 1
ATOM 647 N N . LEU A 1 81 ? 6.152 18.485 0.867 1.00 46.94 81 LEU A N 1
ATOM 648 C CA . LEU A 1 81 ? 6.038 17.026 0.751 1.00 46.94 81 LEU A CA 1
ATOM 649 C C . LEU A 1 81 ? 7.399 16.322 0.876 1.00 46.94 81 LEU A C 1
ATOM 651 O O . LEU A 1 81 ? 7.485 15.101 0.736 1.00 46.94 81 LEU A O 1
ATOM 655 N N . ILE A 1 82 ? 8.464 17.083 1.147 1.00 47.03 82 ILE A N 1
ATOM 656 C CA . ILE A 1 82 ? 9.852 16.607 1.254 1.00 47.03 82 ILE A CA 1
ATOM 657 C C . ILE A 1 82 ? 9.985 15.489 2.309 1.00 47.03 82 ILE A C 1
ATOM 659 O O . ILE A 1 82 ? 10.792 14.580 2.147 1.00 47.03 82 ILE A O 1
ATOM 663 N N . PHE A 1 83 ? 9.138 15.490 3.343 1.00 44.62 83 PHE A N 1
ATOM 664 C CA . PHE A 1 83 ? 9.207 14.554 4.472 1.00 44.62 83 PHE A CA 1
ATOM 665 C C . PHE A 1 83 ? 8.675 13.136 4.207 1.00 44.62 83 PHE A C 1
ATOM 667 O O . PHE A 1 83 ? 8.851 12.268 5.058 1.00 44.62 83 PHE A O 1
ATOM 674 N N . LEU A 1 84 ? 8.033 12.870 3.064 1.00 51.09 84 LEU A N 1
ATOM 675 C CA . LEU A 1 84 ? 7.436 11.554 2.771 1.00 51.09 84 LEU A CA 1
ATOM 676 C C . LEU A 1 84 ? 8.196 10.748 1.719 1.00 51.09 84 LEU A C 1
ATOM 678 O O . LEU A 1 84 ? 7.801 9.618 1.429 1.00 51.09 84 LEU A O 1
ATOM 682 N N . LYS A 1 85 ? 9.256 11.322 1.144 1.00 56.00 85 LYS A N 1
ATOM 683 C CA . LYS A 1 85 ? 9.906 10.775 -0.043 1.00 56.00 85 LYS A CA 1
ATOM 684 C C . LYS A 1 85 ? 11.154 9.976 0.283 1.00 56.00 85 LYS A C 1
ATOM 686 O O . LYS A 1 85 ? 12.089 10.475 0.905 1.00 56.00 85 LYS A O 1
ATOM 691 N N . LYS A 1 86 ? 11.192 8.750 -0.231 1.00 62.31 86 LYS A N 1
ATOM 692 C CA . LYS A 1 86 ? 12.406 7.937 -0.339 1.00 62.31 86 LYS A CA 1
ATOM 693 C C . LYS A 1 86 ? 12.661 7.593 -1.802 1.00 62.31 86 LYS A C 1
ATOM 695 O O . LYS A 1 86 ? 11.726 7.478 -2.591 1.00 62.31 86 LYS A O 1
ATOM 700 N N . SER A 1 87 ? 13.931 7.453 -2.171 1.00 63.91 87 SER A N 1
ATOM 701 C CA . SER A 1 87 ? 14.284 6.974 -3.507 1.00 63.91 87 SER A CA 1
ATOM 702 C C . SER A 1 87 ? 13.802 5.535 -3.661 1.00 63.91 87 SER A C 1
ATOM 704 O O . SER A 1 87 ? 13.982 4.724 -2.751 1.00 63.91 87 SER A O 1
ATOM 706 N N . ILE A 1 88 ? 13.234 5.188 -4.816 1.00 65.06 88 ILE A N 1
ATOM 707 C CA . ILE A 1 88 ? 12.927 3.787 -5.140 1.00 65.06 88 ILE A CA 1
ATOM 708 C C . ILE A 1 88 ? 14.180 2.890 -5.075 1.00 65.06 88 ILE A C 1
ATOM 710 O O . ILE A 1 88 ? 14.082 1.691 -4.834 1.00 65.06 88 ILE A O 1
ATOM 714 N N . GLU A 1 89 ? 15.372 3.478 -5.205 1.00 64.88 89 GLU A N 1
ATOM 715 C CA . GLU A 1 89 ? 16.664 2.800 -5.059 1.00 64.88 89 GLU A CA 1
ATOM 716 C C . GLU A 1 89 ? 17.016 2.503 -3.594 1.00 64.88 89 GLU A C 1
ATOM 718 O O . GLU A 1 89 ? 17.752 1.560 -3.313 1.00 64.88 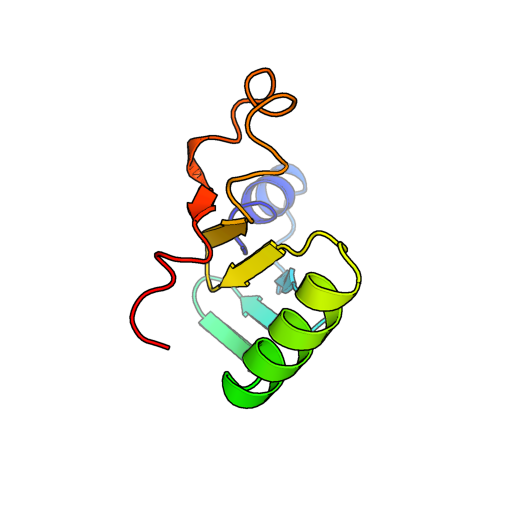89 GLU A O 1
ATOM 723 N N . THR A 1 90 ? 16.478 3.282 -2.648 1.00 60.25 90 THR A N 1
ATOM 724 C CA . THR A 1 90 ? 16.635 3.067 -1.200 1.00 60.25 90 THR A CA 1
ATOM 725 C C . THR A 1 90 ? 15.469 2.298 -0.591 1.00 60.25 90 THR A C 1
ATOM 727 O O . THR A 1 90 ? 15.358 2.219 0.636 1.00 60.25 90 THR A O 1
ATOM 730 N N . PHE A 1 91 ? 14.608 1.705 -1.427 1.00 61.81 91 PHE A N 1
ATOM 731 C CA . PHE A 1 91 ? 13.599 0.752 -0.984 1.00 61.81 91 PHE A CA 1
ATOM 732 C C . PHE A 1 91 ? 14.320 -0.373 -0.217 1.00 61.81 91 PHE A C 1
ATOM 734 O O . PHE A 1 91 ? 15.135 -1.092 -0.808 1.00 61.81 91 PHE A O 1
ATOM 741 N N . PRO A 1 92 ? 14.142 -0.455 1.118 1.00 50.50 92 PRO A N 1
ATOM 742 C CA . PRO A 1 92 ? 14.946 -1.326 1.964 1.00 50.50 92 PRO A CA 1
ATOM 743 C C . PRO A 1 92 ? 14.744 -2.753 1.479 1.00 50.50 92 PRO A C 1
ATOM 745 O O . PRO A 1 92 ? 13.601 -3.104 1.204 1.00 50.50 92 PRO A O 1
ATOM 748 N N . ARG A 1 93 ? 15.855 -3.501 1.330 1.00 47.81 93 ARG A N 1
ATOM 749 C CA . ARG A 1 93 ? 15.927 -4.880 0.805 1.00 47.81 93 ARG A CA 1
ATOM 750 C C . ARG A 1 93 ? 14.542 -5.519 0.655 1.00 47.81 93 ARG A C 1
ATOM 752 O O . ARG A 1 93 ? 13.961 -5.946 1.647 1.00 47.81 93 ARG A O 1
ATOM 759 N N . TRP A 1 94 ? 14.082 -5.492 -0.595 1.00 46.38 94 TRP A N 1
ATOM 760 C CA . TRP A 1 94 ? 12.858 -6.088 -1.114 1.00 46.38 94 TRP A CA 1
ATOM 761 C C . TRP A 1 94 ? 12.510 -7.438 -0.490 1.00 46.38 94 TRP A C 1
ATOM 763 O O . TRP A 1 94 ? 13.385 -8.335 -0.549 1.00 46.38 94 TRP A O 1
#

Solvent-accessible surface area (backbone atoms only — not comparable to full-atom values): 5962 Å² total; per-residue (Å²): 84,62,74,81,50,54,59,52,30,61,77,68,73,53,94,69,72,48,75,35,80,94,66,33,30,30,38,43,100,88,44,77,80,43,80,62,78,82,54,68,71,55,53,50,53,51,50,57,53,31,58,75,70,71,49,89,64,70,46,80,54,72,78,39,40,26,32,55,72,89,79,47,74,84,75,48,81,82,46,97,59,72,88,40,62,42,46,59,86,65,55,70,88,126

Radius of gyration: 15.56 Å; Cα contacts (8 Å, |Δi|>4): 94; chains: 1; bounding box: 33×34×37 Å

Nearest PDB structures (foldseek):
  3mpo-assembly3_C  TM=7.405E-01  e=8.948E-02  Levilactobacillus brevis ATCC 367
  1nf2-assembly1_A  TM=7.413E-01  e=9.550E-02  Thermotoga maritima
  1ymq-assembly1_A  TM=7.154E-01  e=8.385E-02  Bacteroides thetaiotaomicron VPI-5482
  2pq0-assembly1_A  TM=6.947E-01  e=1.239E-01  Geobacillus kaustophilus HTA426
  2rav-assembly1_A  TM=6.790E-01  e=1.506E-01  Bacteroides thetaiotaomicron VPI-5482

Foldseek 3Di:
DCVVVVVVCVVVVNQDWDADDVNQWIDHPHDTPHHHDDDPVVVVVVVVVCVVVVHWDWDDDDQAIEGDPPPPPPPCVVPPPVVRYDHPVPPPPD

pLDDT: mean 78.73, std 17.52, range [43.62, 96.25]

Mean predicted aligned error: 8.43 Å

Sequence (94 aa):
MPKGMLFLQKELNIDQPIICYSGAYIWNNGDTLLNITIPVSDVKQVYSIVKILGIHISLYKDDEWYVEVDSILKEVSEINLIFLKKSIETFPRW